Protein AF-M3I7F5-F1 (afdb_monomer_lite)

pLDDT: mean 87.58, std 11.38, range [45.59, 97.06]

Sequence (124 aa):
MIFNLKKAKDSEDYEIQILRNSAVLFKPPGMPTFSKMESSEKLDSYEVIGKSADFRISDKVVKERMTQYFEIGLSSEFFINNFGKERMRFIFTITKIHPGLNRKTPIKKGLYAFGKEEREEPEE

Foldseek 3Di:
DDWDWAADPPDLKTKIKDADPAWKWKAFWPRDDTDTDDGMDIDIQVSQEVTWIKMWDAPDADPNDRQWTWIKTKHKDWDQDPVRDIHMDIDIDGPDTPVAWPPPDAPDD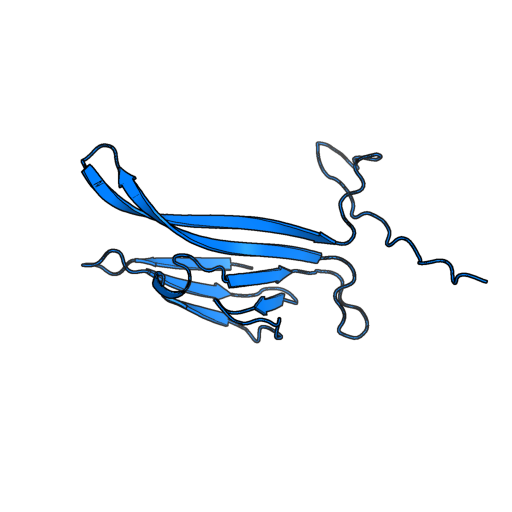PHTDHDDPDPPDPDD

Radius of gyration: 17.97 Å; chains: 1; bounding box: 56×30×46 Å

Secondary structure (DSSP, 8-state):
-EEEEEE-SSSS-EEEEEE-SSEEEEE-TT-SS-EE--SEEEEEGGGGBSS-EEEEEEEEEETTEEEEEEEEEEEEEEEE-TTS-EEEEEEEEEEEEES-EEEEEE-STT-EEE-PPPP-----

Organism: NCBI:txid1001599

Structure (mmCIF, N/CA/C/O backbone):
data_AF-M3I7F5-F1
#
_entry.id   AF-M3I7F5-F1
#
loop_
_atom_site.group_PDB
_atom_site.id
_atom_site.type_symbol
_atom_site.label_atom_id
_atom_site.label_alt_id
_atom_site.label_comp_id
_atom_site.label_asym_id
_atom_site.label_entity_id
_atom_site.label_seq_id
_atom_site.pdbx_PDB_ins_code
_atom_site.Cartn_x
_atom_site.Cartn_y
_atom_site.Cartn_z
_atom_site.occupancy
_atom_site.B_iso_or_equiv
_atom_site.auth_seq_id
_atom_site.auth_comp_id
_atom_site.auth_asym_id
_atom_site.auth_atom_id
_atom_site.pdbx_PDB_model_num
ATOM 1 N N . MET A 1 1 ? -3.923 -7.139 -6.839 1.00 87.00 1 MET A N 1
ATOM 2 C CA . MET A 1 1 ? -3.734 -6.977 -5.384 1.00 87.00 1 MET A CA 1
ATOM 3 C C . MET A 1 1 ? -5.079 -6.597 -4.802 1.00 87.00 1 MET A C 1
ATOM 5 O O . MET A 1 1 ? -5.815 -5.889 -5.482 1.00 87.00 1 MET A O 1
ATOM 9 N N . ILE A 1 2 ? -5.429 -7.121 -3.636 1.00 91.62 2 ILE A N 1
ATOM 10 C CA . ILE A 1 2 ? -6.750 -6.953 -3.021 1.00 91.62 2 ILE A CA 1
ATOM 11 C C . ILE A 1 2 ? -6.530 -6.512 -1.575 1.00 91.62 2 ILE A C 1
ATOM 13 O O . ILE A 1 2 ? -5.713 -7.115 -0.883 1.00 91.62 2 ILE A O 1
ATOM 17 N N . PHE A 1 3 ? -7.245 -5.474 -1.140 1.00 93.88 3 PHE A N 1
ATOM 18 C CA . PHE A 1 3 ? -7.247 -4.996 0.242 1.00 93.88 3 PHE A CA 1
ATOM 19 C C . PHE A 1 3 ? -8.612 -5.284 0.862 1.00 93.88 3 PHE A C 1
ATOM 21 O O . PHE A 1 3 ? -9.624 -4.766 0.391 1.00 93.88 3 PHE A O 1
ATOM 28 N N . ASN A 1 4 ? -8.637 -6.089 1.918 1.00 95.44 4 ASN A N 1
ATOM 29 C CA . ASN A 1 4 ? -9.832 -6.355 2.707 1.00 95.44 4 ASN A CA 1
ATOM 30 C C . ASN A 1 4 ? -9.717 -5.588 4.021 1.00 95.44 4 ASN A C 1
ATOM 32 O O . ASN A 1 4 ? -8.826 -5.869 4.818 1.00 95.44 4 ASN A O 1
ATOM 36 N N . LEU A 1 5 ? -10.615 -4.630 4.239 1.00 94.69 5 LEU A N 1
ATOM 37 C CA . LEU A 1 5 ? -10.654 -3.824 5.453 1.00 94.69 5 LEU A CA 1
ATOM 38 C C . LEU A 1 5 ? -11.834 -4.286 6.300 1.00 94.69 5 LEU A C 1
ATOM 40 O O . LEU A 1 5 ? -12.990 -4.137 5.896 1.00 94.69 5 LEU A O 1
ATOM 44 N N . LYS A 1 6 ? -11.549 -4.867 7.463 1.00 95.06 6 LYS A N 1
ATOM 45 C CA . LYS A 1 6 ? -12.563 -5.404 8.367 1.00 95.06 6 LYS A CA 1
ATOM 46 C C . LYS A 1 6 ? -12.588 -4.590 9.649 1.00 95.06 6 LYS A C 1
ATOM 48 O O . LYS A 1 6 ? -11.654 -4.643 10.439 1.00 95.06 6 LYS A O 1
ATOM 53 N N . LYS A 1 7 ? -13.686 -3.868 9.859 1.00 93.50 7 LYS A N 1
ATOM 54 C CA . LYS A 1 7 ? -13.908 -3.086 11.075 1.00 93.50 7 LYS A CA 1
ATOM 55 C C . LYS A 1 7 ? -14.233 -3.989 12.267 1.00 93.50 7 LYS A C 1
ATOM 57 O O . LYS A 1 7 ? -15.034 -4.921 12.130 1.00 93.50 7 LYS A O 1
ATOM 62 N N . ALA A 1 8 ? -13.679 -3.680 13.433 1.00 89.81 8 ALA A N 1
ATOM 63 C CA . ALA A 1 8 ? -14.141 -4.236 14.698 1.00 89.81 8 ALA A CA 1
ATOM 64 C C . ALA A 1 8 ? -15.578 -3.775 15.022 1.00 89.81 8 ALA A C 1
ATOM 66 O O . ALA A 1 8 ? -16.031 -2.710 14.604 1.00 89.81 8 ALA A O 1
ATOM 67 N N . LYS A 1 9 ? -16.336 -4.595 15.757 1.00 85.50 9 LYS A N 1
ATOM 68 C CA . LYS A 1 9 ? -17.758 -4.320 16.034 1.00 85.50 9 LYS A CA 1
ATOM 69 C C . LYS A 1 9 ? -17.953 -3.082 16.918 1.00 85.50 9 LYS A C 1
ATOM 71 O O . LYS A 1 9 ? -18.861 -2.295 16.666 1.00 85.50 9 LYS A O 1
ATOM 76 N N . ASP A 1 10 ? -17.077 -2.924 17.907 1.00 86.19 10 ASP A N 1
ATOM 77 C CA . ASP A 1 10 ? -17.236 -1.965 19.003 1.00 86.19 10 ASP A CA 1
ATOM 78 C C . ASP A 1 10 ? -16.095 -0.927 19.066 1.00 86.19 10 ASP A C 1
ATOM 80 O O . ASP A 1 10 ? -15.992 -0.183 20.037 1.00 86.19 10 ASP A O 1
ATOM 84 N N . SER A 1 11 ? -15.246 -0.846 18.033 1.00 84.31 11 SER A N 1
ATOM 85 C CA . SER A 1 11 ? -14.185 0.167 17.925 1.00 84.31 11 SER A CA 1
ATOM 86 C C . SER A 1 11 ? -14.054 0.722 16.501 1.00 84.31 11 SER A C 1
ATOM 88 O O . SER A 1 11 ? -14.673 0.225 15.556 1.00 84.31 11 SER A O 1
ATOM 90 N N . GLU A 1 12 ? -13.280 1.797 16.340 1.00 85.50 12 GLU A N 1
ATOM 91 C CA . GLU A 1 12 ? -12.889 2.334 15.025 1.00 85.50 12 GLU A CA 1
ATOM 92 C C . GLU A 1 12 ? -11.588 1.697 14.503 1.00 85.50 12 GLU A C 1
ATOM 94 O O . GLU A 1 12 ? -10.968 2.229 13.583 1.00 85.50 12 GLU A O 1
ATOM 99 N N . ASP A 1 13 ? -11.199 0.543 15.051 1.00 89.56 13 ASP A N 1
ATOM 100 C CA . ASP A 1 13 ? -10.055 -0.228 14.573 1.00 89.56 13 ASP A CA 1
ATOM 101 C C . ASP A 1 13 ? -10.449 -1.120 13.394 1.00 89.56 13 ASP A C 1
ATOM 103 O O . ASP A 1 13 ? -11.564 -1.661 13.322 1.00 89.56 13 ASP A O 1
ATOM 107 N N . TYR A 1 14 ? -9.511 -1.295 12.469 1.00 95.12 14 TYR A N 1
ATOM 108 C CA . TYR A 1 14 ? -9.666 -2.168 11.315 1.00 95.12 14 TYR A CA 1
ATOM 109 C C . TYR A 1 14 ? -8.486 -3.129 11.220 1.00 95.12 14 TYR A C 1
ATOM 111 O O . TYR A 1 14 ? -7.334 -2.706 11.280 1.00 95.12 14 TYR A O 1
ATOM 119 N N . GLU A 1 15 ? -8.788 -4.401 10.967 1.00 95.62 15 GLU A N 1
ATOM 120 C CA . GLU A 1 15 ? -7.811 -5.351 10.435 1.00 95.62 15 GLU A CA 1
ATOM 121 C C . GLU A 1 15 ? -7.773 -5.173 8.910 1.00 95.62 15 GLU A C 1
ATOM 123 O O . GLU A 1 15 ? -8.810 -5.203 8.233 1.00 95.62 15 GLU A O 1
ATOM 128 N N . ILE A 1 16 ? -6.580 -4.976 8.361 1.00 96.06 16 ILE A N 1
ATOM 129 C CA . ILE A 1 16 ? -6.323 -4.808 6.934 1.00 96.06 16 ILE A CA 1
ATOM 130 C C . ILE A 1 16 ? -5.589 -6.050 6.446 1.00 96.06 16 ILE A C 1
ATOM 132 O O . ILE A 1 16 ? -4.414 -6.258 6.741 1.00 96.06 16 ILE A O 1
ATOM 136 N N . GLN A 1 17 ? -6.264 -6.871 5.651 1.00 96.44 17 GLN A N 1
ATOM 137 C CA . GLN A 1 17 ? -5.640 -8.006 4.984 1.00 96.44 17 GLN A CA 1
ATOM 138 C C . GLN A 1 17 ? -5.317 -7.639 3.536 1.00 96.44 17 GLN A C 1
ATOM 140 O O . GLN A 1 17 ? -6.209 -7.291 2.757 1.00 96.44 17 GLN A O 1
ATOM 145 N N . ILE A 1 18 ? -4.048 -7.757 3.155 1.00 95.44 18 ILE A N 1
ATOM 146 C CA . ILE A 1 18 ? -3.576 -7.513 1.792 1.00 95.44 18 ILE A CA 1
ATOM 147 C C . ILE A 1 18 ? -3.252 -8.847 1.131 1.00 95.44 18 ILE A C 1
ATOM 149 O O . ILE A 1 18 ? -2.462 -9.627 1.652 1.00 95.44 18 ILE A O 1
ATOM 153 N N . LEU A 1 19 ? -3.832 -9.099 -0.039 1.00 94.50 19 LEU A N 1
ATOM 154 C CA . LEU A 1 19 ? -3.578 -10.289 -0.853 1.00 94.50 19 LEU A CA 1
ATOM 155 C C . LEU A 1 19 ? -2.915 -9.887 -2.171 1.00 94.50 19 LEU A C 1
ATOM 157 O O . LEU A 1 19 ? -3.386 -8.976 -2.869 1.00 94.50 19 LEU A O 1
ATOM 161 N N . ARG A 1 20 ? -1.839 -10.582 -2.554 1.00 90.62 20 ARG A N 1
ATOM 162 C CA . ARG A 1 20 ? -1.185 -10.362 -3.853 1.00 90.62 20 ARG A CA 1
ATOM 163 C C . ARG A 1 20 ? -1.624 -11.393 -4.891 1.00 90.62 20 ARG A C 1
ATOM 165 O O . ARG A 1 20 ? -1.724 -12.577 -4.601 1.00 90.62 20 ARG A O 1
ATOM 172 N N . ASN A 1 21 ? -1.783 -10.928 -6.131 1.00 86.69 21 ASN A N 1
ATOM 173 C CA . ASN A 1 21 ? -2.082 -11.778 -7.298 1.00 86.69 21 ASN A CA 1
ATOM 174 C C . ASN A 1 21 ? -0.938 -11.751 -8.330 1.00 86.69 21 ASN A C 1
ATOM 176 O O . ASN A 1 21 ? -1.050 -12.323 -9.406 1.00 86.69 21 ASN A O 1
ATOM 180 N N . SER A 1 22 ? 0.138 -11.024 -8.031 1.00 83.88 22 SER A N 1
ATOM 181 C CA . SER A 1 22 ? 1.287 -10.803 -8.908 1.00 83.88 22 SER A CA 1
ATOM 182 C C . SER A 1 22 ? 2.545 -10.616 -8.058 1.00 83.88 22 SER A C 1
ATOM 184 O O . SER A 1 22 ? 2.491 -10.712 -6.825 1.00 83.88 22 SER A O 1
ATOM 186 N N . ALA A 1 23 ? 3.687 -10.368 -8.698 1.00 88.88 23 ALA A N 1
ATOM 187 C CA . ALA A 1 23 ? 4.887 -9.953 -7.990 1.00 88.88 23 ALA A CA 1
ATOM 188 C C . ALA A 1 23 ? 4.647 -8.593 -7.319 1.00 88.88 23 ALA A C 1
ATOM 190 O O . ALA A 1 23 ? 4.287 -7.615 -7.980 1.00 88.88 23 ALA A O 1
ATOM 191 N N . VAL A 1 24 ? 4.832 -8.556 -6.001 1.00 93.31 24 VAL A N 1
ATOM 192 C CA . VAL A 1 24 ? 4.678 -7.357 -5.179 1.00 93.31 24 VAL A CA 1
ATOM 193 C C . VAL A 1 24 ? 5.872 -7.275 -4.242 1.00 93.31 24 VAL A C 1
ATOM 195 O O . VAL A 1 24 ? 6.236 -8.274 -3.616 1.00 93.31 24 VAL A O 1
ATOM 198 N N . LEU A 1 25 ? 6.481 -6.094 -4.162 1.00 94.44 25 LEU A N 1
ATOM 199 C CA . LEU A 1 25 ? 7.344 -5.761 -3.038 1.00 94.44 25 LEU A CA 1
ATOM 200 C C . LEU A 1 25 ? 6.549 -4.932 -2.041 1.00 94.44 25 LEU A C 1
ATOM 202 O O . LEU A 1 25 ? 5.763 -4.071 -2.436 1.00 94.44 25 LEU A O 1
ATOM 206 N N . PHE A 1 26 ? 6.776 -5.179 -0.766 1.00 95.06 26 PHE A N 1
ATOM 207 C CA . PHE A 1 26 ? 6.096 -4.533 0.337 1.00 95.06 26 PHE A CA 1
ATOM 208 C C . PHE A 1 26 ? 7.119 -3.836 1.229 1.00 95.06 26 PHE A C 1
ATOM 210 O O . PHE A 1 26 ? 8.172 -4.390 1.534 1.00 95.06 26 PHE A O 1
ATOM 217 N N . LYS A 1 27 ? 6.824 -2.603 1.622 1.00 96.00 27 LYS A N 1
ATOM 218 C CA . LYS A 1 27 ? 7.561 -1.862 2.637 1.00 96.00 27 LYS A CA 1
ATOM 219 C C . LYS A 1 27 ? 6.595 -1.583 3.792 1.00 96.00 27 LYS A C 1
ATOM 221 O O . LYS A 1 27 ? 5.688 -0.761 3.617 1.00 96.00 27 LYS A O 1
ATOM 226 N N . PRO A 1 28 ? 6.756 -2.269 4.937 1.00 94.69 28 PRO A N 1
ATOM 227 C CA . PRO A 1 28 ? 5.902 -2.057 6.098 1.00 94.69 28 PRO A CA 1
ATOM 228 C C . PRO A 1 28 ? 5.962 -0.614 6.622 1.00 94.69 28 PRO A C 1
ATOM 230 O O . PRO A 1 28 ? 6.969 0.074 6.406 1.00 94.69 28 PRO A O 1
ATOM 233 N N . PRO A 1 29 ? 4.933 -0.151 7.354 1.00 95.38 29 PRO A N 1
ATOM 234 C CA . PRO A 1 29 ? 4.929 1.185 7.933 1.00 95.38 29 PRO A CA 1
ATOM 235 C C . PRO A 1 29 ? 6.156 1.460 8.806 1.00 95.38 29 PRO A C 1
ATOM 237 O O . PRO A 1 29 ? 6.459 0.732 9.747 1.00 95.38 29 PRO A O 1
ATOM 240 N N . GLY A 1 30 ? 6.873 2.543 8.504 1.00 90.50 30 GLY A N 1
ATOM 241 C CA . GLY A 1 30 ? 8.068 2.947 9.253 1.00 90.50 30 GLY A CA 1
ATOM 242 C C . GLY A 1 30 ? 9.339 2.145 8.949 1.00 90.50 30 GLY A C 1
ATOM 243 O O . GLY A 1 30 ? 10.375 2.439 9.541 1.00 90.50 30 GLY A O 1
ATOM 244 N N . MET A 1 31 ? 9.295 1.183 8.023 1.00 93.50 31 MET A N 1
ATOM 245 C CA . MET A 1 31 ? 10.487 0.480 7.547 1.00 93.50 31 MET A CA 1
ATOM 246 C C . MET A 1 31 ? 11.138 1.213 6.361 1.00 93.50 31 MET A C 1
ATOM 248 O O . MET A 1 31 ? 10.434 1.807 5.539 1.00 93.50 31 MET A O 1
ATOM 252 N N . PRO A 1 32 ? 12.477 1.168 6.223 1.00 91.38 32 PRO A N 1
ATOM 253 C CA . PRO A 1 32 ? 13.184 1.907 5.176 1.00 91.38 32 PRO A CA 1
ATOM 254 C C . PRO A 1 32 ? 13.206 1.196 3.816 1.00 91.38 32 PRO A C 1
ATOM 256 O O . PRO A 1 32 ? 13.387 1.846 2.787 1.00 91.38 32 PRO A O 1
ATOM 259 N N . THR A 1 33 ? 13.043 -0.128 3.782 1.00 92.81 33 THR A N 1
ATOM 260 C CA . THR A 1 33 ? 13.323 -0.947 2.596 1.00 92.81 33 THR A CA 1
ATOM 261 C C . THR A 1 33 ? 12.154 -1.836 2.201 1.00 92.81 33 THR A C 1
ATOM 263 O O . THR A 1 33 ? 11.370 -2.293 3.028 1.00 92.81 33 THR A O 1
ATOM 266 N N . PHE A 1 34 ? 12.057 -2.092 0.898 1.00 93.75 34 PHE A N 1
ATOM 267 C CA . PHE A 1 34 ? 11.113 -3.047 0.337 1.00 93.75 34 PHE A CA 1
ATOM 268 C C . PHE A 1 34 ? 11.625 -4.481 0.503 1.00 93.75 34 PHE A C 1
ATOM 270 O O . PHE A 1 34 ? 12.785 -4.767 0.205 1.00 93.75 34 PHE A O 1
ATOM 277 N N . SER A 1 35 ? 10.734 -5.386 0.888 1.00 92.19 35 SER A N 1
ATOM 278 C CA . SER A 1 35 ? 10.929 -6.834 0.872 1.00 92.19 35 SER A CA 1
ATOM 279 C C . SER A 1 35 ? 9.945 -7.493 -0.096 1.00 92.19 35 SER A C 1
ATOM 281 O O . SER A 1 35 ? 8.974 -6.885 -0.550 1.00 92.19 35 SER A O 1
ATOM 283 N N . LYS A 1 36 ? 10.202 -8.747 -0.471 1.00 91.56 36 LYS A N 1
ATOM 284 C CA . LYS A 1 36 ? 9.253 -9.525 -1.269 1.00 91.56 36 LYS A CA 1
ATOM 285 C C . LYS A 1 36 ? 8.035 -9.858 -0.407 1.00 91.56 36 LYS A C 1
ATOM 287 O O . LYS A 1 36 ? 8.189 -10.387 0.686 1.00 91.56 36 LYS A O 1
ATOM 292 N N . MET A 1 37 ? 6.841 -9.583 -0.922 1.00 91.88 37 MET A N 1
ATOM 293 C CA . MET A 1 37 ? 5.601 -9.999 -0.272 1.00 91.88 37 MET A CA 1
ATOM 294 C C . MET A 1 37 ? 5.345 -11.480 -0.582 1.00 91.88 37 MET A C 1
ATOM 296 O O . MET A 1 37 ? 5.353 -11.866 -1.755 1.00 91.88 37 MET A O 1
ATOM 300 N N . GLU A 1 38 ? 5.104 -12.316 0.428 1.00 83.69 38 GLU A N 1
ATOM 301 C CA . GLU A 1 38 ? 4.988 -13.769 0.228 1.00 83.69 38 GLU A CA 1
ATOM 302 C C . GLU A 1 38 ? 3.648 -14.189 -0.376 1.00 83.69 38 GLU A C 1
ATOM 304 O O . GLU A 1 38 ? 3.607 -14.624 -1.522 1.00 83.69 38 GLU A O 1
ATOM 309 N N . SER A 1 39 ? 2.530 -14.019 0.320 1.00 85.50 39 SER A N 1
ATOM 310 C CA . SER A 1 39 ? 1.189 -14.345 -0.209 1.00 85.50 39 SER A CA 1
ATOM 311 C C . SER A 1 39 ? 0.134 -13.373 0.293 1.00 85.50 39 SER A C 1
ATOM 313 O O . SER A 1 39 ? -0.709 -12.895 -0.471 1.00 85.50 39 SER A O 1
ATOM 315 N N . SER A 1 40 ? 0.223 -13.046 1.576 1.00 92.81 40 SER A N 1
ATOM 316 C CA . SER A 1 40 ? -0.662 -12.120 2.254 1.00 92.81 40 SER A CA 1
ATOM 317 C C . SER A 1 40 ? 0.092 -11.363 3.328 1.00 92.81 40 SER A C 1
ATOM 319 O O . SER A 1 40 ? 0.941 -11.951 3.988 1.00 92.81 40 SER A O 1
ATOM 321 N N . GLU A 1 41 ? -0.299 -10.118 3.546 1.00 94.06 41 GLU A N 1
ATOM 322 C CA . GLU A 1 41 ? 0.148 -9.312 4.679 1.00 94.06 41 GLU A CA 1
ATOM 323 C C . GLU A 1 41 ? -1.062 -8.917 5.513 1.00 94.06 41 GLU A C 1
ATOM 325 O O . GLU A 1 41 ? -2.187 -8.829 5.001 1.00 94.06 41 GLU A O 1
ATOM 330 N N . LYS A 1 42 ? -0.824 -8.687 6.799 1.00 95.19 42 LYS A N 1
ATOM 331 C CA . LYS A 1 42 ? -1.814 -8.146 7.720 1.00 95.19 42 LYS A CA 1
ATOM 332 C C . LYS A 1 42 ? -1.255 -6.892 8.362 1.00 95.19 42 LYS A C 1
ATOM 334 O O . LYS A 1 42 ? -0.091 -6.882 8.744 1.00 95.19 42 LYS A O 1
ATOM 339 N N . LEU A 1 43 ? -2.095 -5.874 8.452 1.00 95.12 43 LEU A N 1
ATOM 340 C CA . LEU A 1 43 ? -1.813 -4.633 9.154 1.00 95.12 43 LEU A CA 1
ATOM 341 C C . LEU A 1 43 ? -3.025 -4.263 9.991 1.00 95.12 43 LEU A C 1
ATOM 343 O O . LEU A 1 43 ? -4.160 -4.427 9.542 1.00 95.12 43 LEU A O 1
ATOM 347 N N . ASP A 1 44 ? -2.787 -3.702 11.159 1.00 95.06 44 ASP A N 1
ATOM 348 C CA . ASP A 1 44 ? -3.808 -3.005 11.918 1.00 95.06 44 ASP A CA 1
ATOM 349 C C . ASP A 1 44 ? -3.873 -1.538 11.486 1.00 95.06 44 ASP A C 1
ATOM 351 O O . ASP A 1 44 ? -2.880 -0.918 11.088 1.00 95.06 44 ASP A O 1
ATOM 355 N N . SER A 1 45 ? -5.062 -0.943 11.568 1.00 93.50 45 SER A N 1
ATOM 356 C CA . SER A 1 45 ? -5.280 0.438 11.135 1.00 93.50 45 SER A CA 1
ATOM 357 C C . SER A 1 45 ? -4.349 1.446 11.800 1.00 93.50 45 SER A C 1
ATOM 359 O O . SER A 1 45 ? -3.912 2.385 11.140 1.00 93.50 45 SER A O 1
ATOM 361 N N . TYR A 1 46 ? -4.003 1.249 13.074 1.00 93.38 46 TYR A N 1
ATOM 362 C CA . TYR A 1 46 ? -3.120 2.165 13.796 1.00 93.38 46 TYR A CA 1
ATOM 363 C C . TYR A 1 46 ? -1.692 2.194 13.233 1.00 93.38 46 TYR A C 1
ATOM 365 O O . TYR A 1 46 ? -1.003 3.205 13.369 1.00 93.38 46 TYR A O 1
ATOM 373 N N . GLU A 1 47 ? -1.240 1.122 12.576 1.00 95.06 47 GLU A N 1
ATOM 374 C CA . GLU A 1 47 ? 0.113 1.037 12.012 1.00 95.06 47 GLU A CA 1
ATOM 375 C C . GLU A 1 47 ? 0.302 1.997 10.836 1.00 95.06 47 GLU A C 1
ATOM 377 O O . GLU A 1 47 ? 1.410 2.469 10.575 1.00 95.06 47 GLU A O 1
ATOM 382 N N . VAL A 1 48 ? -0.794 2.312 10.143 1.00 94.81 48 VAL A N 1
ATOM 383 C CA . VAL A 1 48 ? -0.829 3.201 8.978 1.00 94.81 48 VAL A CA 1
ATOM 384 C C . VAL A 1 48 ? -1.369 4.595 9.320 1.00 94.81 48 VAL A C 1
ATOM 386 O O . VAL A 1 48 ? -1.699 5.366 8.421 1.00 94.81 48 VAL A O 1
ATOM 389 N N . ILE A 1 49 ? -1.467 4.957 10.604 1.00 94.00 49 ILE A N 1
ATOM 390 C CA . ILE A 1 49 ? -1.758 6.336 11.031 1.00 94.00 49 ILE A CA 1
ATOM 391 C C . ILE A 1 49 ? -0.453 7.132 11.060 1.00 94.00 49 ILE A C 1
ATOM 393 O O . ILE A 1 49 ? 0.505 6.766 11.740 1.00 94.00 49 ILE A O 1
ATOM 397 N N . GLY A 1 50 ? -0.395 8.232 10.303 1.00 90.31 50 GLY A N 1
ATOM 398 C CA . GLY A 1 50 ? 0.799 9.090 10.218 1.00 90.31 50 GLY A CA 1
ATOM 399 C C . GLY A 1 50 ? 2.021 8.437 9.549 1.00 90.31 50 GLY A C 1
ATOM 400 O O . GLY A 1 50 ? 3.085 9.048 9.473 1.00 90.31 50 GLY A O 1
ATOM 401 N N . LYS A 1 51 ? 1.874 7.207 9.050 1.00 94.50 51 LYS A N 1
ATOM 402 C CA . LYS A 1 51 ? 2.865 6.426 8.299 1.00 94.50 51 LYS A CA 1
ATOM 403 C C . LYS A 1 51 ? 2.175 5.769 7.104 1.00 94.50 51 LYS A C 1
ATOM 405 O O . LYS A 1 51 ? 0.951 5.665 7.085 1.00 94.50 51 LYS A O 1
ATOM 410 N N . SER A 1 52 ? 2.947 5.306 6.123 1.00 95.12 52 SER A N 1
ATOM 411 C CA . SER A 1 52 ? 2.413 4.542 4.993 1.00 95.12 52 SER A CA 1
ATOM 412 C C . SER A 1 52 ? 3.015 3.146 4.901 1.00 95.12 52 SER A C 1
ATOM 414 O O . SER A 1 52 ? 4.211 2.948 5.110 1.00 95.12 52 SER A O 1
ATOM 416 N N . ALA A 1 53 ? 2.163 2.185 4.560 1.00 96.94 53 ALA A N 1
ATOM 417 C CA . ALA A 1 53 ? 2.559 0.908 3.989 1.00 96.94 53 ALA A CA 1
ATOM 418 C C . ALA A 1 53 ? 2.687 1.085 2.473 1.00 96.94 53 ALA A C 1
ATOM 420 O O . ALA A 1 53 ? 1.699 1.425 1.823 1.00 96.94 53 ALA A O 1
ATOM 421 N N . ASP A 1 54 ? 3.868 0.850 1.902 1.00 96.94 54 ASP A N 1
ATOM 422 C CA . ASP A 1 54 ? 4.083 1.044 0.464 1.00 96.94 54 ASP A CA 1
ATOM 423 C C . ASP A 1 54 ? 4.193 -0.294 -0.272 1.00 96.94 54 ASP A C 1
ATOM 425 O O . ASP A 1 54 ? 4.866 -1.229 0.164 1.00 96.94 54 ASP A O 1
ATOM 429 N N . PHE A 1 55 ? 3.564 -0.368 -1.439 1.00 95.81 55 PHE A N 1
ATOM 430 C CA . PHE A 1 55 ? 3.505 -1.560 -2.274 1.00 95.81 55 PHE A CA 1
ATOM 431 C C . PHE A 1 55 ? 4.015 -1.231 -3.666 1.00 95.81 55 PHE A C 1
ATOM 433 O O . PHE A 1 55 ? 3.447 -0.381 -4.348 1.00 95.81 55 PHE A O 1
ATOM 440 N N . ARG A 1 56 ? 5.049 -1.937 -4.118 1.00 94.81 56 ARG A N 1
ATOM 441 C CA . ARG A 1 56 ? 5.527 -1.874 -5.498 1.00 94.81 56 ARG A CA 1
ATOM 442 C C . ARG A 1 56 ? 4.932 -3.025 -6.289 1.00 94.81 56 ARG A C 1
ATOM 444 O O . ARG A 1 56 ? 5.161 -4.187 -5.958 1.00 94.81 56 ARG A O 1
ATOM 451 N N . ILE A 1 57 ? 4.191 -2.701 -7.339 1.00 92.31 57 ILE A N 1
ATOM 452 C CA . ILE A 1 57 ? 3.422 -3.666 -8.122 1.00 92.31 57 ILE A CA 1
ATOM 453 C C . ILE A 1 57 ? 3.931 -3.639 -9.557 1.00 92.31 57 ILE A C 1
ATOM 455 O O . ILE A 1 57 ? 4.055 -2.576 -10.168 1.00 92.31 57 ILE A O 1
ATOM 459 N N . SER A 1 58 ? 4.230 -4.821 -10.090 1.00 89.88 58 SER A N 1
ATOM 460 C CA . SER A 1 58 ? 4.766 -4.993 -11.435 1.00 89.88 58 SER A CA 1
ATOM 461 C C . SER A 1 58 ? 4.198 -6.252 -12.081 1.00 89.88 58 SER A C 1
ATOM 463 O O . SER A 1 58 ? 4.037 -7.284 -11.423 1.00 89.88 58 SER A O 1
ATOM 465 N N . ASP A 1 59 ? 3.917 -6.169 -13.375 1.00 82.25 59 ASP A N 1
ATOM 466 C CA . ASP A 1 59 ? 3.668 -7.306 -14.263 1.00 82.25 59 ASP A CA 1
ATOM 467 C C . ASP A 1 59 ? 4.951 -7.778 -14.976 1.00 82.25 59 ASP A C 1
ATOM 469 O O . ASP A 1 59 ? 4.998 -8.890 -15.500 1.00 82.25 59 ASP A O 1
ATOM 473 N N . LYS A 1 60 ? 6.015 -6.964 -14.951 1.00 80.88 60 LYS A N 1
ATOM 474 C CA . LYS A 1 60 ? 7.272 -7.191 -15.666 1.00 80.88 60 LYS A CA 1
ATOM 475 C C . LYS A 1 60 ? 8.467 -7.248 -14.715 1.00 80.88 60 LYS A C 1
ATOM 477 O O . LYS A 1 60 ? 9.147 -6.249 -14.454 1.00 80.88 60 LYS A O 1
ATOM 482 N N . VAL A 1 61 ? 8.753 -8.463 -14.252 1.00 79.31 61 VAL A N 1
ATOM 483 C CA . VAL A 1 61 ? 9.933 -8.787 -13.440 1.00 79.31 61 VAL A CA 1
ATOM 484 C C . VAL A 1 61 ? 10.981 -9.476 -14.310 1.00 79.31 61 VAL A C 1
ATOM 486 O O . VAL A 1 61 ? 10.715 -10.523 -14.894 1.00 79.31 61 VAL A O 1
ATOM 489 N N . VAL A 1 62 ? 12.184 -8.906 -14.388 1.00 78.50 62 VAL A N 1
ATOM 490 C CA . VAL A 1 62 ? 13.325 -9.467 -15.128 1.00 78.50 62 VAL A CA 1
ATOM 491 C C . VAL A 1 62 ? 14.494 -9.614 -14.164 1.00 78.50 62 VAL A C 1
ATOM 493 O O . VAL A 1 62 ? 14.902 -8.632 -13.552 1.00 78.50 62 VAL A O 1
ATOM 496 N N . LYS A 1 63 ? 15.048 -10.829 -14.027 1.00 76.94 63 LYS A N 1
ATOM 497 C CA . LYS A 1 63 ? 16.163 -11.121 -13.098 1.00 76.94 63 LYS A CA 1
ATOM 498 C C . LYS A 1 63 ? 15.897 -10.586 -11.677 1.00 76.94 63 LYS A C 1
ATOM 500 O O . LYS A 1 63 ? 16.723 -9.877 -11.116 1.00 76.94 63 LYS A O 1
ATOM 505 N N . GLU A 1 64 ? 14.696 -10.848 -11.154 1.00 74.31 64 GLU A N 1
ATOM 506 C CA . GLU A 1 64 ? 14.221 -10.391 -9.831 1.00 74.31 64 GLU A CA 1
ATOM 507 C C . GLU A 1 64 ? 14.063 -8.869 -9.661 1.00 74.31 64 GLU A C 1
ATOM 509 O O . GLU A 1 64 ? 13.651 -8.400 -8.600 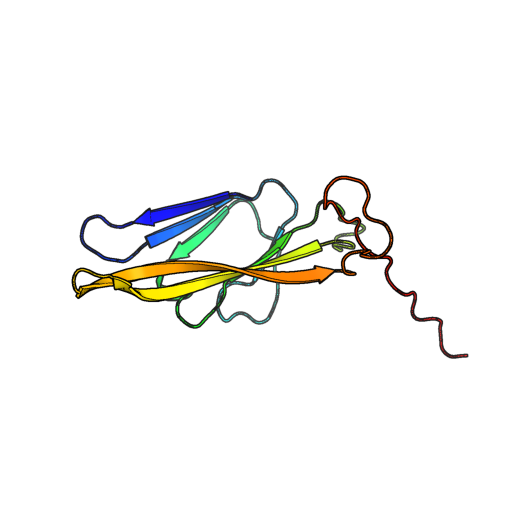1.00 74.31 64 GLU A O 1
ATOM 514 N N . ARG A 1 65 ? 14.303 -8.075 -10.711 1.00 82.12 65 ARG A N 1
ATOM 515 C CA . ARG A 1 65 ? 14.086 -6.625 -10.706 1.00 82.12 65 ARG A CA 1
ATOM 516 C C . ARG A 1 65 ? 12.779 -6.270 -11.401 1.00 82.12 65 ARG A C 1
ATOM 518 O O . ARG A 1 65 ? 12.490 -6.736 -12.502 1.00 82.12 65 ARG A O 1
ATOM 525 N N . MET A 1 66 ? 11.996 -5.402 -10.767 1.00 88.62 66 MET A N 1
ATOM 526 C CA . MET A 1 66 ? 10.816 -4.793 -11.380 1.00 88.62 66 MET A CA 1
ATOM 527 C C . MET A 1 66 ? 11.270 -3.656 -12.298 1.00 88.62 66 MET A C 1
ATOM 529 O O . MET A 1 66 ? 11.667 -2.601 -11.810 1.00 88.62 66 MET A O 1
ATOM 533 N N . THR A 1 67 ? 11.235 -3.870 -13.615 1.00 86.12 67 THR A N 1
ATOM 534 C CA . THR A 1 67 ? 11.677 -2.857 -14.601 1.00 86.12 67 THR A CA 1
ATOM 535 C C . THR A 1 67 ? 10.602 -1.810 -14.900 1.00 86.12 67 THR A C 1
ATOM 537 O O . THR A 1 67 ? 10.899 -0.696 -15.310 1.00 86.12 67 THR A O 1
ATOM 540 N N . GLN A 1 68 ? 9.333 -2.169 -14.705 1.00 90.06 68 GLN A N 1
ATOM 541 C CA . GLN A 1 68 ? 8.185 -1.273 -14.837 1.00 90.06 68 GLN A CA 1
ATOM 542 C C . GLN A 1 68 ? 7.274 -1.526 -13.653 1.00 90.06 68 GLN A C 1
ATOM 544 O O . GLN A 1 68 ? 6.912 -2.674 -13.394 1.00 90.06 68 GLN A O 1
ATOM 549 N N . TYR A 1 69 ? 6.954 -0.487 -12.898 1.00 92.06 69 TYR A N 1
ATOM 550 C CA . TYR A 1 69 ? 6.148 -0.641 -11.697 1.00 92.06 69 TYR A CA 1
ATOM 551 C C . TYR A 1 69 ? 5.418 0.642 -11.343 1.00 92.06 69 TYR A C 1
ATOM 553 O O . TYR A 1 69 ? 5.810 1.743 -11.735 1.00 92.06 69 TYR A O 1
ATOM 561 N N . PHE A 1 70 ? 4.375 0.489 -10.543 1.00 93.12 70 PHE A N 1
ATOM 562 C CA . PHE A 1 70 ? 3.788 1.583 -9.790 1.00 93.12 70 PHE A CA 1
ATOM 563 C C . PHE A 1 70 ? 3.913 1.287 -8.299 1.00 93.12 70 PHE A C 1
ATOM 565 O O . PHE A 1 70 ? 3.870 0.131 -7.873 1.00 93.12 70 PHE A O 1
ATOM 572 N N . GLU A 1 71 ? 4.116 2.340 -7.521 1.00 95.31 71 GLU A N 1
ATOM 573 C CA . GLU A 1 71 ? 4.118 2.297 -6.067 1.00 95.31 71 GLU A CA 1
ATOM 574 C C . GLU A 1 71 ? 2.810 2.893 -5.557 1.00 95.31 71 GLU A C 1
ATOM 576 O O . GLU A 1 71 ? 2.404 3.977 -5.984 1.00 95.31 71 GLU A O 1
ATOM 581 N N . ILE A 1 72 ? 2.142 2.159 -4.670 1.00 95.88 72 ILE A N 1
ATOM 582 C CA . ILE A 1 72 ? 0.950 2.611 -3.957 1.00 95.88 72 ILE A CA 1
ATOM 583 C C . ILE A 1 72 ? 1.289 2.673 -2.476 1.00 95.88 72 ILE A C 1
ATOM 585 O O . ILE A 1 72 ? 1.675 1.659 -1.903 1.00 95.88 72 ILE A O 1
ATOM 589 N N . GLY A 1 73 ? 1.109 3.838 -1.867 1.00 96.62 73 GLY A N 1
ATOM 590 C CA . GLY A 1 73 ? 1.106 4.003 -0.420 1.00 96.62 73 GLY A CA 1
ATOM 591 C C . GLY A 1 73 ? -0.308 3.858 0.136 1.00 96.62 73 GLY A C 1
ATOM 592 O O . GLY A 1 73 ? -1.252 4.420 -0.422 1.00 96.62 73 GLY A O 1
ATOM 593 N N . LEU A 1 74 ? -0.443 3.117 1.230 1.00 97.06 74 LEU A N 1
ATOM 594 C CA . LEU A 1 74 ? -1.638 3.034 2.063 1.00 97.06 74 LEU A CA 1
ATOM 595 C C . LEU A 1 74 ? -1.368 3.761 3.380 1.00 97.06 74 LEU A C 1
ATOM 597 O O . LEU A 1 74 ? -0.495 3.347 4.142 1.00 97.06 74 LEU A O 1
ATOM 601 N N . SER A 1 75 ? -2.140 4.805 3.652 1.00 96.75 75 SER A N 1
ATOM 602 C CA . SER A 1 75 ? -2.183 5.487 4.946 1.00 96.75 75 SER A CA 1
ATOM 603 C C . SER A 1 75 ? -3.621 5.590 5.453 1.00 96.75 75 SER A C 1
ATOM 605 O O . SER A 1 75 ? -4.583 5.297 4.736 1.00 96.75 75 SER A O 1
ATOM 607 N N . SER A 1 76 ? -3.782 6.000 6.703 1.00 95.56 76 SER A N 1
ATOM 608 C CA . SER A 1 76 ? -5.080 6.281 7.303 1.00 95.56 76 SER A CA 1
ATOM 609 C C . SER A 1 76 ? -5.042 7.556 8.132 1.00 95.56 76 SER A C 1
ATOM 611 O O . SER A 1 76 ? -3.991 7.979 8.621 1.00 95.56 76 SER A O 1
ATOM 613 N N . GLU A 1 77 ? -6.211 8.166 8.281 1.00 94.50 77 GLU A N 1
ATOM 614 C CA . GLU A 1 77 ? -6.403 9.322 9.145 1.00 94.50 77 GLU A CA 1
ATOM 615 C C . GLU A 1 77 ? -7.828 9.377 9.697 1.00 94.50 77 GLU A C 1
ATOM 617 O O . GLU A 1 77 ? -8.773 8.829 9.111 1.00 94.50 77 GLU A O 1
ATOM 622 N N . PHE A 1 78 ? -7.970 10.063 10.829 1.00 93.25 78 PHE A N 1
ATOM 623 C CA . PHE A 1 78 ? -9.260 10.342 11.440 1.00 93.25 78 PHE A CA 1
ATOM 624 C C . PHE A 1 78 ? -9.871 11.623 10.878 1.00 93.25 78 PHE A C 1
ATOM 626 O O . PHE A 1 78 ? -9.180 12.597 10.579 1.00 93.25 78 PHE A O 1
ATOM 633 N N . PHE A 1 79 ? -11.192 11.630 10.756 1.00 93.06 79 PHE A N 1
ATOM 634 C CA . PHE A 1 79 ? -11.971 12.801 10.390 1.00 93.06 79 PHE A CA 1
ATOM 635 C C . PHE A 1 79 ? -13.297 12.820 11.152 1.00 93.06 79 PHE A C 1
ATOM 637 O O . PHE A 1 79 ? -13.838 11.779 11.525 1.00 93.06 79 PHE A O 1
ATOM 644 N N . ILE A 1 80 ? -13.852 14.015 11.346 1.00 94.12 80 ILE A N 1
ATOM 645 C CA . ILE A 1 80 ? -15.189 14.192 11.913 1.00 94.12 80 ILE A CA 1
ATOM 646 C C . ILE A 1 80 ? -16.196 14.256 10.767 1.00 94.12 80 ILE A C 1
ATOM 648 O O . ILE A 1 80 ? -16.048 15.053 9.840 1.00 94.12 80 ILE A O 1
ATOM 652 N N . ASN A 1 81 ? -17.219 13.404 10.806 1.00 92.75 81 ASN A N 1
ATOM 653 C CA . ASN A 1 81 ? -18.292 13.447 9.816 1.00 92.75 81 ASN A CA 1
ATOM 654 C C . ASN A 1 81 ? -19.331 14.541 10.138 1.00 92.75 81 ASN A C 1
ATOM 656 O O . ASN A 1 81 ? -19.326 15.136 11.213 1.00 92.75 81 ASN A O 1
ATOM 660 N N . ASN A 1 82 ? -20.296 14.749 9.239 1.00 93.69 82 ASN A N 1
ATOM 661 C CA . ASN A 1 82 ? -21.349 15.764 9.408 1.00 93.69 82 ASN A CA 1
ATOM 662 C C . ASN A 1 82 ? -22.249 15.556 10.648 1.00 93.69 82 ASN A C 1
ATOM 664 O O . ASN A 1 82 ? -23.012 16.449 10.998 1.00 93.69 82 ASN A O 1
ATOM 668 N N . PHE A 1 83 ? -22.175 14.397 11.310 1.00 93.00 83 PHE A N 1
ATOM 669 C CA . PHE A 1 83 ? -22.908 14.082 12.541 1.00 93.00 83 PHE A CA 1
ATOM 670 C C . PHE A 1 83 ? -22.054 14.262 13.808 1.00 93.00 83 PHE A C 1
ATOM 672 O O . PHE A 1 83 ? -22.463 13.816 14.879 1.00 93.00 83 PHE A O 1
ATOM 679 N N . GLY A 1 84 ? -20.853 14.839 13.696 1.00 92.50 84 GLY A N 1
ATOM 680 C CA . GLY A 1 84 ? -19.934 15.020 14.822 1.00 92.50 84 GLY A CA 1
ATOM 681 C C . GLY A 1 84 ? -19.261 13.730 15.299 1.00 92.50 84 GLY A C 1
ATOM 682 O O . GLY A 1 84 ? -18.670 13.720 16.374 1.00 92.50 84 GLY A O 1
ATOM 683 N N . LYS A 1 85 ? -19.351 12.631 14.536 1.00 90.38 85 LYS A N 1
ATOM 684 C CA . LYS A 1 85 ? -18.716 11.353 14.889 1.00 90.38 85 LYS A CA 1
ATOM 685 C C . LYS A 1 85 ? -17.334 11.260 14.258 1.00 90.38 85 LYS A C 1
ATOM 687 O O . LYS A 1 85 ? -17.205 11.464 13.048 1.00 90.38 85 LYS A O 1
ATOM 692 N N . GLU A 1 86 ? -16.343 10.891 15.063 1.00 90.25 86 GLU A N 1
ATOM 693 C CA . GLU A 1 86 ? -15.018 10.517 14.576 1.00 90.25 86 GLU A CA 1
ATOM 694 C C . GLU A 1 86 ? -15.103 9.229 13.754 1.00 90.25 86 GLU A C 1
ATOM 696 O O . GLU A 1 86 ? -15.811 8.280 14.100 1.00 90.25 86 GLU A O 1
ATOM 701 N N . ARG A 1 87 ? -14.434 9.238 12.606 1.00 90.69 87 ARG A N 1
ATOM 702 C CA . ARG A 1 87 ? -14.369 8.143 11.646 1.00 90.69 87 ARG A CA 1
ATOM 703 C C . ARG A 1 87 ? -12.958 8.045 11.109 1.00 90.69 87 ARG A C 1
ATOM 705 O O . ARG A 1 87 ? -12.257 9.045 11.016 1.00 90.69 87 ARG A O 1
ATOM 712 N N . MET A 1 88 ? -12.581 6.853 10.680 1.00 92.44 88 MET A N 1
ATOM 713 C CA . MET A 1 88 ? -11.331 6.638 9.967 1.00 92.44 88 MET A CA 1
ATOM 714 C C . MET A 1 88 ? -11.577 6.568 8.460 1.00 92.44 88 MET A C 1
ATOM 716 O O . MET A 1 88 ? -12.576 5.995 8.012 1.00 92.44 88 MET A O 1
ATOM 720 N N . ARG A 1 89 ? -10.660 7.127 7.669 1.00 93.50 89 ARG A N 1
ATOM 721 C CA . ARG A 1 89 ? -10.579 6.885 6.225 1.00 93.50 89 ARG A CA 1
ATOM 722 C C . ARG A 1 89 ? -9.209 6.339 5.849 1.00 93.50 89 ARG A C 1
ATOM 724 O O . ARG A 1 89 ? -8.203 6.725 6.434 1.00 93.50 89 ARG A O 1
ATOM 731 N N . PHE A 1 90 ? -9.195 5.475 4.841 1.00 95.62 90 PHE A N 1
ATOM 732 C CA . PHE A 1 90 ? -7.980 4.929 4.244 1.00 95.62 90 PHE A CA 1
ATOM 733 C C . PHE A 1 90 ? -7.691 5.653 2.936 1.00 95.62 90 PHE A C 1
ATOM 735 O O . PHE A 1 90 ? -8.594 5.857 2.121 1.00 95.62 90 PHE A O 1
ATOM 742 N N . ILE A 1 91 ? -6.438 6.045 2.745 1.00 95.94 91 ILE A N 1
ATOM 743 C CA . ILE A 1 91 ? -5.978 6.801 1.588 1.00 95.94 91 ILE A CA 1
ATOM 744 C C . ILE A 1 91 ? -5.000 5.925 0.818 1.00 95.94 91 ILE A C 1
ATOM 746 O O . ILE A 1 91 ? -3.981 5.487 1.350 1.00 95.94 91 ILE A O 1
ATOM 750 N N . PHE A 1 92 ? -5.322 5.696 -0.452 1.00 95.88 92 PHE A N 1
ATOM 751 C CA . PHE A 1 92 ? -4.437 5.042 -1.404 1.00 95.88 92 PHE A CA 1
ATOM 752 C C . PHE A 1 92 ? -3.838 6.098 -2.322 1.00 95.88 92 PHE A C 1
ATOM 754 O O . PHE A 1 92 ? -4.559 6.758 -3.073 1.00 95.88 92 PHE A O 1
ATOM 761 N N . THR A 1 93 ? -2.520 6.231 -2.283 1.00 95.81 93 THR A N 1
ATOM 762 C CA . THR A 1 93 ? -1.787 7.232 -3.060 1.00 95.81 93 THR A CA 1
ATOM 763 C C . THR A 1 93 ? -0.860 6.531 -4.031 1.00 95.81 93 THR A C 1
ATOM 765 O O . THR A 1 93 ? -0.030 5.731 -3.615 1.00 95.81 93 THR A O 1
ATOM 768 N N . ILE A 1 94 ? -0.951 6.851 -5.323 1.00 94.56 94 ILE A N 1
ATOM 769 C CA . ILE A 1 94 ? 0.101 6.469 -6.273 1.00 94.56 94 ILE A CA 1
ATOM 770 C C . ILE A 1 94 ? 1.302 7.375 -5.997 1.00 94.56 94 ILE A C 1
ATOM 772 O O . ILE A 1 94 ? 1.272 8.560 -6.326 1.00 94.56 94 ILE A O 1
ATOM 776 N N . THR A 1 95 ? 2.339 6.831 -5.369 1.00 94.94 95 THR A N 1
ATOM 777 C CA . THR A 1 95 ? 3.534 7.587 -4.966 1.00 94.94 95 THR A CA 1
ATOM 778 C C . THR A 1 95 ? 4.573 7.642 -6.079 1.00 94.94 95 THR A C 1
ATOM 780 O O . THR A 1 95 ? 5.291 8.632 -6.208 1.00 94.94 95 THR A O 1
ATOM 783 N N . LYS A 1 96 ? 4.637 6.606 -6.924 1.00 94.62 96 LYS A N 1
ATOM 784 C CA . LYS A 1 96 ? 5.568 6.542 -8.054 1.00 94.62 96 LYS A CA 1
ATOM 785 C C . LYS A 1 96 ? 5.003 5.725 -9.207 1.00 94.62 96 LYS A C 1
ATOM 787 O O . LYS A 1 96 ? 4.345 4.710 -9.006 1.00 94.62 96 LYS A O 1
ATOM 792 N N . ILE A 1 97 ? 5.326 6.138 -10.427 1.00 93.00 97 ILE A N 1
ATOM 793 C CA . ILE A 1 97 ? 5.202 5.318 -11.635 1.00 93.00 97 ILE A CA 1
ATOM 794 C C . ILE A 1 97 ? 6.585 5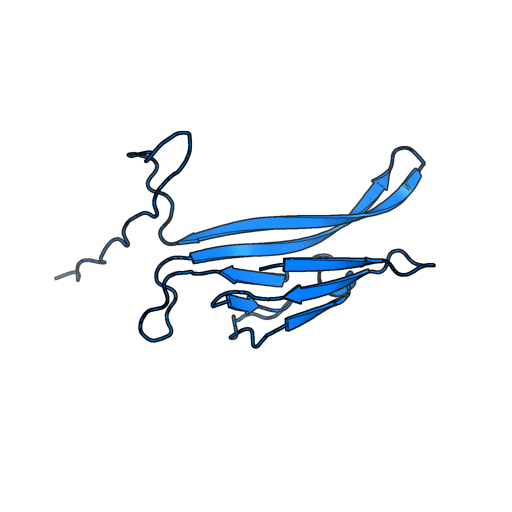.311 -12.274 1.00 93.00 97 ILE A C 1
ATOM 796 O O . ILE A 1 97 ? 7.103 6.376 -12.598 1.00 93.00 97 ILE A O 1
ATOM 800 N N . HIS A 1 98 ? 7.194 4.139 -12.433 1.00 91.62 98 HIS A N 1
ATOM 801 C CA . HIS A 1 98 ? 8.541 3.986 -12.986 1.00 91.62 98 HIS A CA 1
ATOM 802 C C . HIS A 1 98 ? 8.504 3.197 -14.300 1.00 91.62 98 HIS A C 1
ATOM 804 O O . HIS A 1 98 ? 7.865 2.141 -14.340 1.00 91.62 98 HIS A O 1
ATOM 810 N N . PRO A 1 99 ? 9.173 3.666 -15.370 1.00 90.56 99 PRO A N 1
ATOM 811 C CA . PRO A 1 99 ? 9.952 4.916 -15.477 1.00 90.56 99 PRO A CA 1
ATOM 812 C C . PRO A 1 99 ? 9.087 6.183 -15.624 1.00 90.56 99 PRO A C 1
ATOM 814 O O . PRO A 1 99 ? 9.595 7.280 -15.812 1.00 90.56 99 PRO A O 1
ATOM 817 N N . GLY A 1 100 ? 7.765 6.034 -15.574 1.00 89.62 100 GLY A N 1
ATOM 818 C CA . GLY A 1 100 ? 6.793 7.099 -15.794 1.00 89.62 100 GLY A CA 1
ATOM 819 C C . GLY A 1 100 ? 5.798 6.698 -16.873 1.00 89.62 100 GLY A C 1
ATOM 820 O O . GLY A 1 100 ? 5.845 5.584 -17.397 1.00 89.62 100 GLY A O 1
ATOM 821 N N . LEU A 1 101 ? 4.887 7.605 -17.213 1.00 86.81 101 LEU A N 1
ATOM 822 C CA . LEU A 1 101 ? 3.922 7.403 -18.292 1.00 86.81 101 LEU A CA 1
ATOM 823 C C . LEU A 1 101 ? 4.377 8.149 -19.544 1.00 86.81 101 LEU A C 1
ATOM 825 O O . LEU A 1 101 ? 4.715 9.332 -19.482 1.00 86.81 101 LEU A O 1
ATOM 829 N N . ASN A 1 102 ? 4.314 7.495 -20.700 1.00 85.44 102 ASN A N 1
ATOM 830 C CA . ASN A 1 102 ? 4.454 8.175 -21.978 1.00 85.44 102 ASN A CA 1
ATOM 831 C C . ASN A 1 102 ? 3.181 8.981 -22.268 1.00 85.44 102 ASN A C 1
ATOM 833 O O . ASN A 1 102 ? 2.219 8.472 -22.841 1.00 85.44 102 ASN A O 1
ATOM 837 N N . ARG A 1 103 ? 3.192 10.262 -21.893 1.00 82.31 103 ARG A N 1
ATOM 838 C CA . ARG A 1 103 ? 2.066 11.186 -22.106 1.00 82.31 103 ARG A CA 1
ATOM 839 C C . ARG A 1 103 ? 1.906 11.649 -23.558 1.00 82.31 103 ARG A C 1
ATOM 841 O O . ARG A 1 103 ? 0.851 12.168 -23.901 1.00 82.31 103 ARG A O 1
ATOM 848 N N . LYS A 1 104 ? 2.930 11.474 -24.404 1.00 79.56 104 LYS A N 1
ATOM 849 C CA . LYS A 1 104 ? 2.944 11.976 -25.792 1.00 79.56 104 LYS A CA 1
ATOM 850 C C . LYS A 1 104 ? 2.118 11.109 -26.740 1.00 79.56 104 LYS A C 1
ATOM 852 O O . LYS A 1 104 ? 1.596 11.614 -27.727 1.00 79.56 104 LYS A O 1
ATOM 857 N N . THR A 1 105 ? 2.003 9.814 -26.452 1.00 74.25 105 THR A N 1
ATOM 858 C CA . THR A 1 105 ? 1.309 8.854 -27.320 1.00 74.25 105 THR A CA 1
ATOM 859 C C . THR A 1 105 ? 0.275 8.071 -26.508 1.00 74.25 105 THR A C 1
ATOM 861 O O . THR A 1 105 ? 0.560 6.956 -26.065 1.00 74.25 105 THR A O 1
ATOM 864 N N . PRO A 1 106 ? -0.919 8.640 -26.256 1.00 75.50 106 PRO A N 1
ATOM 865 C CA . PRO A 1 106 ? -2.006 7.882 -25.649 1.00 75.50 106 PRO A CA 1
A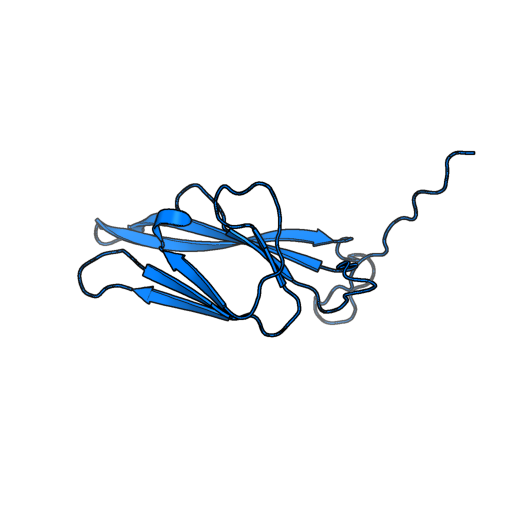TOM 866 C C . PRO A 1 106 ? -2.388 6.726 -26.578 1.00 75.50 106 PRO A C 1
ATOM 868 O O . PRO A 1 106 ? -2.550 6.920 -27.781 1.00 75.50 106 PRO A O 1
ATOM 871 N N . ILE A 1 107 ? -2.528 5.519 -26.030 1.00 76.19 107 ILE A N 1
ATOM 872 C CA . ILE A 1 107 ? -2.834 4.327 -26.830 1.00 76.19 107 ILE A CA 1
ATOM 873 C C . ILE A 1 107 ? -4.270 4.444 -27.365 1.00 76.19 107 ILE A C 1
ATOM 875 O O . ILE A 1 107 ? -4.481 4.451 -28.575 1.00 76.19 107 ILE A O 1
ATOM 879 N N . LYS A 1 108 ? -5.256 4.565 -26.458 1.00 71.12 108 LYS A N 1
ATOM 880 C CA . LYS A 1 108 ? -6.692 4.820 -26.711 1.00 71.12 108 LYS A CA 1
ATOM 881 C C . LYS A 1 108 ? -7.352 5.365 -25.435 1.00 71.12 108 LYS A C 1
ATOM 883 O O . LYS A 1 108 ? -6.952 4.961 -24.350 1.00 71.12 108 LYS A O 1
ATOM 888 N N . LYS A 1 109 ? -8.373 6.232 -25.555 1.00 68.94 109 LYS A N 1
ATOM 889 C CA . LYS A 1 109 ? -9.281 6.689 -24.465 1.00 68.94 109 LYS A CA 1
ATOM 890 C C . LYS A 1 109 ? -8.615 6.826 -23.074 1.00 68.94 109 LYS A C 1
ATOM 892 O O . LYS A 1 109 ? -9.029 6.178 -22.121 1.00 68.94 109 LYS A O 1
ATOM 897 N N . GLY A 1 110 ? -7.574 7.653 -22.961 1.00 71.94 110 GLY A N 1
ATOM 898 C CA . GLY A 1 110 ? -6.936 7.954 -21.670 1.00 71.94 110 GLY A CA 1
ATOM 899 C C . GLY A 1 110 ? -5.985 6.882 -21.119 1.00 71.94 110 GLY A C 1
ATOM 900 O O . GLY A 1 110 ? -5.480 7.049 -20.013 1.00 71.94 110 GLY A O 1
ATOM 901 N N . LEU A 1 111 ? -5.703 5.814 -21.872 1.00 79.31 111 LEU A N 1
ATOM 902 C CA . LEU A 1 111 ? -4.660 4.846 -21.532 1.00 79.31 111 LEU A CA 1
ATOM 903 C C . LEU A 1 111 ? -3.294 5.336 -22.016 1.00 79.31 111 LEU A C 1
ATOM 905 O O . LEU A 1 111 ? -3.110 5.634 -23.200 1.00 79.31 111 LEU A O 1
ATOM 909 N N . TYR A 1 112 ? -2.330 5.352 -21.101 1.00 81.94 112 TYR A N 1
ATOM 910 C CA . TYR A 1 112 ? -0.944 5.720 -21.366 1.00 81.94 112 TYR A CA 1
ATOM 911 C C . TYR A 1 112 ? -0.041 4.503 -21.181 1.00 81.94 112 TYR A C 1
ATOM 913 O O . TYR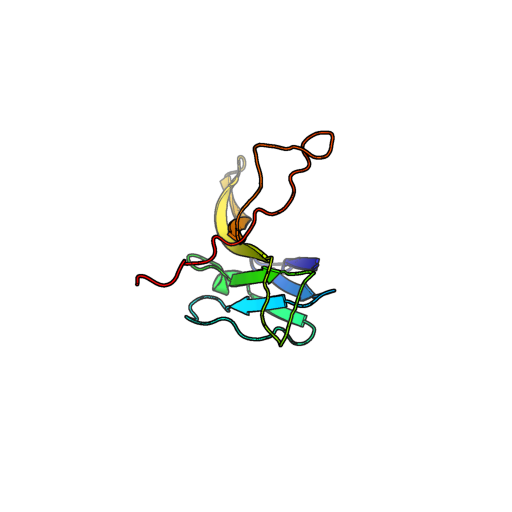 A 1 112 ? -0.190 3.757 -20.214 1.00 81.94 112 TYR A O 1
ATOM 921 N N . ALA A 1 113 ? 0.901 4.309 -22.102 1.00 83.88 113 ALA A N 1
ATOM 922 C CA . ALA A 1 113 ? 1.953 3.312 -21.938 1.00 83.88 113 ALA A CA 1
ATOM 923 C C . ALA A 1 113 ? 2.967 3.765 -20.875 1.00 83.88 113 ALA A C 1
ATOM 925 O O . ALA A 1 113 ? 3.103 4.963 -20.613 1.00 83.88 113 ALA A O 1
ATOM 926 N N . PHE A 1 114 ? 3.748 2.828 -20.334 1.00 84.75 114 PHE A N 1
ATOM 927 C CA . PHE A 1 114 ? 4.973 3.184 -19.620 1.00 84.75 114 PHE A CA 1
ATOM 928 C C . PHE A 1 114 ? 5.943 3.934 -20.545 1.00 84.75 114 PHE A C 1
ATOM 930 O O . PHE A 1 114 ? 5.995 3.697 -21.756 1.00 84.75 114 PHE A O 1
ATOM 937 N N . GLY A 1 115 ? 6.715 4.848 -19.962 1.00 83.25 115 GLY A N 1
ATOM 938 C CA . GLY A 1 115 ? 7.857 5.473 -20.616 1.00 83.25 115 GLY A CA 1
ATOM 939 C C . GLY A 1 115 ? 8.972 4.468 -20.921 1.00 83.25 115 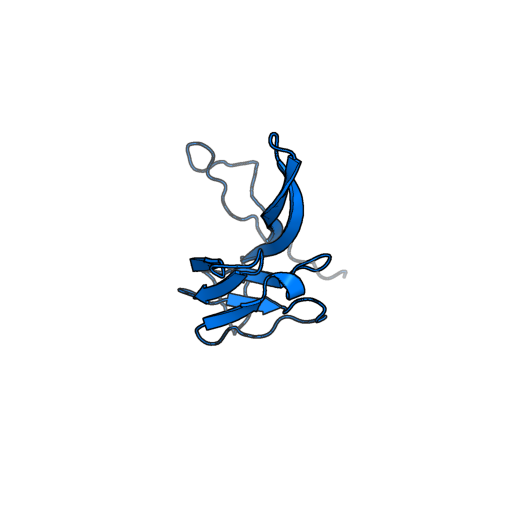GLY A C 1
ATOM 940 O O . GLY A 1 115 ? 8.874 3.272 -20.628 1.00 83.25 115 GLY A O 1
ATOM 941 N N . LYS A 1 116 ? 10.057 4.968 -21.505 1.00 79.00 116 LYS A N 1
ATOM 942 C CA . LYS A 1 116 ? 11.313 4.223 -21.638 1.00 79.00 116 LYS A CA 1
ATOM 943 C C . LYS A 1 116 ? 12.238 4.665 -20.508 1.00 79.00 116 LYS A C 1
ATOM 945 O O . LYS A 1 116 ? 12.208 5.836 -20.149 1.00 79.00 116 LYS A O 1
ATOM 950 N N . GLU A 1 117 ? 13.016 3.744 -19.946 1.00 67.00 117 GLU A N 1
ATOM 951 C CA . GLU A 1 117 ? 14.156 4.146 -19.118 1.00 67.00 117 GLU A CA 1
ATOM 952 C C . GLU A 1 117 ? 15.121 4.918 -20.021 1.00 67.00 117 GLU A C 1
ATOM 954 O O . GLU A 1 117 ? 15.488 4.426 -21.093 1.00 67.00 117 GLU A O 1
ATOM 959 N N . GLU A 1 118 ? 15.467 6.144 -19.630 1.00 59.97 118 GLU A N 1
ATOM 960 C CA . GLU A 1 118 ? 16.608 6.834 -20.220 1.00 59.97 118 GLU A CA 1
ATOM 961 C C . GLU A 1 118 ? 17.825 5.971 -19.893 1.00 59.97 118 GLU A C 1
ATOM 963 O O . GLU A 1 118 ? 18.096 5.672 -18.730 1.00 59.97 118 GLU A O 1
ATOM 968 N N . ARG A 1 119 ? 18.493 5.455 -20.928 1.00 55.69 119 ARG A N 1
ATOM 969 C CA . ARG A 1 119 ? 19.811 4.866 -20.724 1.00 55.69 119 ARG A CA 1
ATOM 970 C C . ARG A 1 119 ? 20.684 6.040 -20.312 1.00 55.69 119 ARG A C 1
ATOM 972 O O . ARG A 1 119 ? 20.810 6.966 -21.104 1.00 55.69 119 ARG A O 1
ATOM 979 N N . GLU A 1 120 ? 21.227 6.009 -19.101 1.00 48.56 120 GLU A N 1
ATOM 980 C CA . GLU A 1 120 ? 22.408 6.808 -18.786 1.00 48.56 120 GLU A CA 1
ATOM 981 C C . GLU A 1 120 ? 23.446 6.421 -19.845 1.00 48.56 120 GLU A C 1
ATOM 983 O O . GLU A 1 120 ? 23.937 5.288 -19.868 1.00 48.56 120 GLU A O 1
ATOM 988 N N . GLU A 1 121 ? 23.648 7.295 -20.831 1.00 45.72 121 GLU A N 1
ATOM 989 C CA . GLU A 1 121 ? 24.787 7.167 -21.725 1.00 45.72 121 GLU A CA 1
ATOM 990 C C . GLU A 1 121 ? 26.025 7.263 -20.829 1.00 45.72 121 GLU A C 1
ATOM 992 O O . GLU A 1 121 ? 26.075 8.154 -19.977 1.00 45.72 121 GLU A O 1
ATOM 997 N N . PRO A 1 122 ? 26.978 6.320 -20.922 1.00 45.59 122 PRO A N 1
ATOM 998 C CA . PRO A 1 122 ? 28.214 6.452 -20.173 1.00 45.59 122 PRO A CA 1
ATOM 999 C C . PRO A 1 122 ? 28.869 7.772 -20.585 1.00 45.59 122 PRO A C 1
ATOM 1001 O O . PRO A 1 122 ? 29.084 8.000 -21.773 1.00 45.59 122 PRO A O 1
ATOM 1004 N N . GLU A 1 123 ? 29.130 8.640 -19.606 1.00 49.31 123 GLU A N 1
ATOM 1005 C CA . GLU A 1 123 ? 29.999 9.800 -19.792 1.00 49.31 123 GLU A CA 1
ATOM 1006 C C . GLU A 1 123 ? 31.368 9.266 -20.250 1.00 49.31 123 GLU A C 1
ATOM 1008 O O . GLU A 1 123 ? 32.063 8.598 -19.480 1.00 49.31 123 GLU A O 1
ATOM 1013 N N . GLU A 1 124 ? 31.690 9.467 -21.532 1.00 45.91 124 GLU A N 1
ATOM 1014 C CA . GLU A 1 124 ? 33.042 9.290 -22.084 1.00 45.91 124 GLU A CA 1
ATOM 1015 C C . GLU A 1 124 ? 33.972 10.424 -21.639 1.00 45.91 124 GLU A C 1
ATOM 1017 O O . GLU A 1 124 ? 33.534 11.600 -21.645 1.00 45.91 124 GLU A O 1
#